Protein AF-D6RK23-F1 (afdb_monomer)

Foldseek 3Di:
DDDPPPPPDDQVNQCVVQAWDFDADPVPRDTFIFGLHAGPVLLVDLLQLQNPVDDDPVNVVVVVVLVVCCVVVPPPSVDTGGNVVSNVVRSDDPVSSVVVVVVVVVVVVVVVVVVVVVVVVVVVVVVVVVPPDPDDDDDDDDPPDDD

pLDDT: mean 81.96, std 17.42, range [34.72, 97.12]

Secondary structure (DSSP, 8-state):
-------PPPHHHHHHHTTEEEEE-TTT--EEEEESS--HHHHSSTT-SS--SS--HHHHHHHHHHHHHHHTT-TTTSS-EEHHHHHHHT---HHHHHHHHHHHHHHHHHHHHHHHHHHHHHHHHHHHHTTS--S------------

Structure (mmCIF, N/CA/C/O backbone):
data_AF-D6RK23-F1
#
_entry.id   AF-D6RK23-F1
#
loop_
_atom_site.group_PDB
_atom_site.id
_atom_site.type_symbol
_atom_site.label_atom_id
_atom_site.label_alt_id
_atom_site.label_comp_id
_atom_site.label_asym_id
_atom_site.label_entity_id
_atom_site.label_seq_id
_atom_site.pdbx_PDB_ins_code
_atom_site.Cartn_x
_atom_site.Cartn_y
_atom_site.Cartn_z
_atom_site.occupancy
_atom_site.B_iso_or_equiv
_atom_site.auth_seq_id
_atom_site.auth_comp_id
_atom_site.auth_asym_id
_atom_site.auth_atom_id
_atom_site.pdbx_PDB_model_num
ATOM 1 N N . MET A 1 1 ? 15.034 -35.098 -1.386 1.00 42.81 1 MET A N 1
ATOM 2 C CA . MET A 1 1 ? 14.648 -34.027 -2.324 1.00 42.81 1 MET A CA 1
ATOM 3 C C . MET A 1 1 ? 13.691 -33.133 -1.567 1.00 42.81 1 MET A C 1
ATOM 5 O O . MET A 1 1 ? 12.654 -33.631 -1.160 1.00 42.81 1 MET A O 1
ATOM 9 N N . GLY A 1 2 ? 14.085 -31.899 -1.256 1.00 59.22 2 GLY A N 1
ATOM 10 C CA . GLY A 1 2 ? 13.149 -30.909 -0.728 1.00 59.22 2 GLY A CA 1
ATOM 11 C C . GLY A 1 2 ? 12.394 -30.335 -1.914 1.00 59.22 2 GLY A C 1
ATOM 12 O O . GLY A 1 2 ? 13.007 -29.713 -2.776 1.00 59.22 2 GLY A O 1
ATOM 13 N N . GLU A 1 3 ? 11.109 -30.641 -2.009 1.00 62.00 3 GLU A N 1
ATOM 14 C CA . GLU A 1 3 ? 10.209 -29.974 -2.938 1.00 62.00 3 GLU A CA 1
ATOM 15 C C . GLU A 1 3 ? 10.126 -28.514 -2.475 1.00 62.00 3 GLU A C 1
ATOM 17 O O . GLU A 1 3 ? 9.739 -28.246 -1.337 1.00 62.00 3 GLU A O 1
ATOM 22 N N . TYR A 1 4 ? 10.605 -27.572 -3.290 1.00 61.69 4 TYR A N 1
ATOM 23 C CA . TYR A 1 4 ? 10.405 -26.153 -3.015 1.00 61.69 4 TYR A CA 1
ATOM 24 C C . TYR A 1 4 ? 8.928 -25.860 -3.269 1.00 61.69 4 TYR A C 1
ATOM 26 O O . TYR A 1 4 ? 8.534 -25.554 -4.392 1.00 61.69 4 TYR A O 1
ATOM 34 N N . VAL A 1 5 ? 8.109 -26.039 -2.236 1.00 66.56 5 VAL A N 1
ATOM 35 C CA . VAL A 1 5 ? 6.723 -25.585 -2.232 1.00 66.56 5 VAL A CA 1
ATOM 36 C C . VAL A 1 5 ? 6.787 -24.063 -2.156 1.00 66.56 5 VAL A C 1
ATOM 38 O O . VAL A 1 5 ? 7.198 -23.492 -1.147 1.00 66.56 5 VAL A O 1
ATOM 41 N N . ASP A 1 6 ? 6.504 -23.402 -3.274 1.00 62.78 6 ASP A N 1
ATOM 42 C CA . ASP A 1 6 ? 6.273 -21.962 -3.294 1.00 62.78 6 ASP A CA 1
ATOM 43 C C . ASP A 1 6 ? 4.950 -21.707 -2.563 1.00 62.78 6 ASP A C 1
ATOM 45 O O . ASP A 1 6 ? 3.871 -21.795 -3.152 1.00 62.78 6 ASP A O 1
ATOM 49 N N . ASP A 1 7 ? 5.037 -21.452 -1.256 1.00 69.81 7 ASP A N 1
ATOM 50 C CA . ASP A 1 7 ? 3.915 -21.037 -0.413 1.00 69.81 7 ASP A CA 1
ATOM 51 C C . ASP A 1 7 ? 3.548 -19.575 -0.725 1.00 69.81 7 ASP A C 1
ATOM 53 O O . ASP A 1 7 ? 3.642 -18.668 0.108 1.00 69.81 7 ASP A O 1
ATOM 57 N N . SER A 1 8 ? 3.167 -19.318 -1.974 1.00 79.75 8 SER A N 1
ATOM 58 C CA . SER A 1 8 ? 2.632 -18.034 -2.396 1.00 79.75 8 SER A CA 1
ATOM 59 C C . SER A 1 8 ? 1.352 -17.744 -1.610 1.00 79.75 8 SER A C 1
ATOM 61 O O . SER A 1 8 ? 0.361 -18.465 -1.724 1.00 79.75 8 SER A O 1
ATOM 63 N N . LEU A 1 9 ? 1.363 -16.667 -0.821 1.00 85.69 9 LEU A N 1
ATOM 64 C CA . LEU A 1 9 ? 0.199 -16.248 -0.042 1.00 85.69 9 LEU A CA 1
ATOM 65 C C . LEU A 1 9 ? -0.984 -15.942 -0.963 1.00 85.69 9 LEU A C 1
ATOM 67 O O . LEU A 1 9 ? -0.879 -15.170 -1.921 1.00 85.69 9 LEU A O 1
ATOM 71 N N . THR A 1 10 ? -2.145 -16.494 -0.629 1.00 90.31 10 THR A N 1
ATOM 72 C CA . THR A 1 10 ? -3.393 -16.158 -1.308 1.00 90.31 10 THR A CA 1
ATOM 73 C C . THR A 1 10 ? -3.758 -14.693 -1.057 1.00 90.31 10 THR A C 1
ATOM 75 O O . THR A 1 10 ? -3.408 -14.095 -0.036 1.00 90.31 10 THR A O 1
ATOM 78 N N . ALA A 1 11 ? -4.549 -14.100 -1.956 1.00 89.44 11 ALA A N 1
ATOM 79 C CA . ALA A 1 11 ? -5.024 -12.721 -1.796 1.00 89.44 11 ALA A CA 1
ATOM 80 C C . ALA A 1 11 ? -5.746 -12.492 -0.454 1.00 89.44 11 ALA A C 1
ATOM 82 O O . ALA A 1 11 ? -5.644 -11.419 0.135 1.00 89.44 11 ALA A O 1
ATOM 83 N N . ARG A 1 12 ? -6.442 -13.517 0.051 1.00 90.00 12 ARG A N 1
ATOM 84 C CA . ARG A 1 12 ? -7.139 -13.462 1.338 1.00 90.00 12 ARG A CA 1
ATOM 85 C C . ARG A 1 12 ? -6.170 -13.440 2.519 1.00 90.00 12 ARG A C 1
ATOM 87 O O . ARG A 1 12 ? -6.414 -12.712 3.476 1.00 90.00 12 ARG A O 1
ATOM 94 N N . GLU A 1 13 ? -5.095 -14.219 2.463 1.00 92.38 13 GLU A N 1
ATOM 95 C CA . GLU A 1 13 ? -4.055 -14.213 3.499 1.00 92.38 13 GLU A CA 1
ATOM 96 C C . GLU A 1 13 ? -3.296 -12.886 3.506 1.00 92.38 13 GLU A C 1
ATOM 98 O O . GLU A 1 13 ? -3.061 -12.323 4.573 1.00 92.38 13 GLU A O 1
ATOM 103 N N . LEU A 1 14 ? -3.005 -12.326 2.328 1.00 92.94 14 LEU A N 1
ATOM 104 C CA . LEU A 1 14 ? -2.431 -10.984 2.204 1.00 92.94 14 LEU A CA 1
ATOM 105 C C . LEU A 1 14 ? -3.350 -9.913 2.808 1.00 92.94 14 LEU A C 1
ATOM 107 O O . LEU A 1 14 ? -2.893 -9.077 3.587 1.00 92.94 14 LEU A O 1
ATOM 111 N N . ASP A 1 15 ? -4.648 -9.953 2.495 1.00 93.25 15 ASP A N 1
ATOM 112 C CA . ASP A 1 15 ? -5.633 -9.035 3.071 1.00 93.25 15 ASP A CA 1
ATOM 113 C C . ASP A 1 15 ? -5.699 -9.172 4.607 1.00 93.25 15 ASP A C 1
ATOM 115 O O . ASP A 1 15 ? -5.765 -8.162 5.316 1.00 93.25 15 ASP A O 1
ATOM 119 N N . LEU A 1 16 ? -5.613 -10.399 5.134 1.00 93.31 16 LEU A N 1
ATOM 120 C CA . LEU A 1 16 ? -5.595 -10.671 6.573 1.00 93.31 16 LEU A CA 1
ATOM 121 C C . LEU A 1 16 ? -4.342 -10.101 7.255 1.00 93.31 16 LEU A C 1
ATOM 123 O O . LEU A 1 16 ? -4.466 -9.435 8.282 1.00 93.31 16 LEU A O 1
ATOM 127 N N . ILE A 1 17 ? -3.157 -10.275 6.660 1.00 94.00 17 ILE A N 1
ATOM 128 C CA . ILE A 1 17 ? -1.898 -9.684 7.151 1.00 94.00 17 ILE A CA 1
ATOM 129 C C . ILE A 1 17 ? -1.981 -8.151 7.173 1.00 94.00 17 ILE A C 1
ATOM 131 O O . ILE A 1 17 ? -1.489 -7.506 8.099 1.00 94.00 17 ILE A O 1
ATOM 135 N N . CYS A 1 18 ? -2.646 -7.543 6.187 1.00 94.62 18 CYS A N 1
ATOM 136 C CA . CYS A 1 18 ? -2.868 -6.097 6.153 1.00 94.62 18 CYS A CA 1
ATOM 137 C C . CYS A 1 18 ? -3.936 -5.600 7.150 1.00 94.62 18 CYS A C 1
ATOM 139 O O . CYS A 1 18 ? -4.197 -4.391 7.214 1.00 94.62 18 CYS A O 1
ATOM 141 N N . GLY A 1 19 ? -4.557 -6.501 7.918 1.00 95.44 19 GLY A N 1
ATOM 142 C CA . GLY A 1 19 ? -5.617 -6.181 8.868 1.00 95.44 19 GLY A CA 1
ATOM 143 C C . GLY A 1 19 ? -6.871 -5.673 8.166 1.00 95.44 19 GLY A C 1
ATOM 144 O O . GLY A 1 19 ? -7.396 -4.624 8.544 1.00 95.44 19 GLY A O 1
ATOM 145 N N . ALA A 1 20 ? -7.292 -6.345 7.090 1.00 95.69 20 ALA A N 1
ATOM 146 C CA . ALA A 1 20 ? -8.518 -6.021 6.374 1.00 95.69 20 ALA A CA 1
ATOM 147 C C . ALA A 1 20 ? -9.764 -6.581 7.077 1.00 95.69 20 ALA A C 1
ATOM 149 O O . ALA A 1 20 ? -9.810 -7.742 7.477 1.00 95.69 20 ALA A O 1
ATOM 150 N N . TYR A 1 21 ? -10.805 -5.757 7.154 1.00 94.31 21 TYR A N 1
ATOM 151 C CA . TYR A 1 21 ? -12.112 -6.083 7.708 1.00 94.31 21 TYR A CA 1
ATOM 152 C C . TYR A 1 21 ? -13.212 -5.686 6.727 1.00 94.31 21 TYR A C 1
ATOM 154 O O . TYR A 1 21 ? -13.124 -4.661 6.042 1.00 94.31 21 TYR A O 1
ATOM 162 N N . LEU A 1 22 ? -14.281 -6.479 6.699 1.00 92.81 22 LEU A N 1
ATOM 163 C CA . LEU A 1 22 ? -15.539 -6.089 6.078 1.00 92.81 22 LEU A CA 1
ATOM 164 C C . LEU A 1 22 ? -16.366 -5.329 7.118 1.00 92.81 22 LEU A C 1
ATOM 166 O O . LEU A 1 22 ? -16.892 -5.924 8.054 1.00 92.81 22 LEU A O 1
ATOM 170 N N . CYS A 1 23 ? -16.456 -4.012 6.974 1.00 91.69 23 CYS A N 1
ATOM 171 C CA . CYS A 1 23 ? -17.279 -3.175 7.836 1.00 91.69 23 CYS A CA 1
ATOM 172 C C . CYS A 1 23 ? -18.694 -3.092 7.266 1.00 91.69 23 CYS A C 1
ATOM 174 O O . CYS A 1 23 ? -18.854 -2.857 6.068 1.00 91.69 23 CYS A O 1
ATOM 176 N N . ILE A 1 24 ? -19.699 -3.245 8.123 1.00 92.94 24 ILE A N 1
ATOM 177 C CA . ILE A 1 24 ? -21.114 -3.145 7.766 1.00 92.94 24 ILE A CA 1
ATOM 178 C C . ILE A 1 24 ? -21.682 -1.933 8.498 1.00 92.94 24 ILE A C 1
ATOM 180 O O . ILE A 1 24 ? -21.549 -1.833 9.714 1.00 92.94 24 ILE A O 1
ATOM 184 N N . ASP A 1 25 ? -22.275 -0.999 7.762 1.00 90.44 25 ASP A N 1
ATOM 185 C CA . ASP A 1 25 ? -23.065 0.075 8.357 1.00 90.44 25 ASP A CA 1
ATOM 186 C C . ASP A 1 25 ? -24.439 -0.488 8.731 1.00 90.44 25 ASP A C 1
ATOM 188 O O . ASP A 1 25 ? -25.250 -0.799 7.860 1.00 90.44 25 ASP A O 1
ATOM 192 N N . GLU A 1 26 ? -24.703 -0.620 10.029 1.00 90.25 26 GLU A N 1
ATOM 193 C CA . GLU A 1 26 ? -25.955 -1.176 10.554 1.00 90.25 26 GLU A CA 1
ATOM 194 C C . GLU A 1 26 ? -27.192 -0.367 10.144 1.00 90.25 26 GLU A C 1
ATOM 196 O O . GLU A 1 26 ? -28.288 -0.917 10.050 1.00 90.25 26 GLU A O 1
ATOM 201 N N . ARG A 1 27 ? -27.038 0.933 9.861 1.00 90.44 27 ARG A N 1
ATOM 202 C CA . ARG A 1 27 ? -28.160 1.809 9.508 1.00 90.44 27 ARG A CA 1
ATOM 203 C C . ARG A 1 27 ? -28.513 1.736 8.027 1.00 90.44 27 ARG A C 1
ATOM 205 O O . ARG A 1 27 ? -29.683 1.854 7.673 1.00 90.44 27 ARG A O 1
ATOM 212 N N . THR A 1 28 ? -27.513 1.613 7.157 1.00 91.00 28 THR A N 1
ATOM 213 C CA . THR A 1 28 ? -27.710 1.639 5.695 1.00 91.00 28 THR A CA 1
ATOM 214 C C . THR A 1 28 ? -27.591 0.262 5.044 1.00 91.00 28 THR A C 1
ATOM 216 O O . THR A 1 28 ? -27.952 0.109 3.878 1.00 91.00 28 THR A O 1
ATOM 219 N N . GLY A 1 29 ? -27.064 -0.733 5.764 1.00 90.69 29 GLY A N 1
ATOM 220 C CA . GLY A 1 29 ? -26.708 -2.050 5.236 1.00 90.69 29 GLY A CA 1
ATOM 221 C C . GLY A 1 29 ? -25.503 -2.032 4.289 1.00 90.69 29 GLY A C 1
ATOM 222 O O . GLY A 1 29 ? -25.160 -3.064 3.713 1.00 90.69 29 GLY A O 1
ATOM 223 N N . GLN A 1 30 ? -24.856 -0.878 4.088 1.00 90.69 30 GLN A N 1
ATOM 224 C CA . GLN A 1 30 ? -23.730 -0.764 3.169 1.00 90.69 30 GLN A CA 1
ATOM 225 C C . GLN A 1 30 ? -22.488 -1.437 3.746 1.00 90.69 30 GLN A C 1
ATOM 227 O O . GLN A 1 30 ? -22.102 -1.220 4.894 1.00 90.69 30 GLN A O 1
ATOM 232 N N . THR A 1 31 ? -21.822 -2.228 2.912 1.00 91.62 31 THR A N 1
ATOM 233 C CA . THR A 1 31 ? -20.577 -2.907 3.265 1.00 91.62 31 THR A CA 1
ATOM 234 C C . THR A 1 31 ? -19.384 -2.180 2.658 1.00 91.62 31 THR A C 1
ATOM 236 O O . THR A 1 31 ? -19.389 -1.870 1.465 1.00 91.62 31 THR A O 1
ATOM 239 N N . ALA A 1 32 ? -18.322 -1.978 3.432 1.00 90.69 32 ALA A N 1
ATOM 240 C CA . ALA A 1 32 ? -17.063 -1.425 2.949 1.00 90.69 32 ALA A CA 1
ATOM 241 C C . ALA A 1 32 ? -15.878 -2.231 3.484 1.00 90.69 32 ALA A C 1
ATOM 243 O O . ALA A 1 32 ? -15.759 -2.455 4.686 1.00 90.69 32 ALA A O 1
ATOM 244 N N . MET A 1 33 ? -14.962 -2.622 2.596 1.00 92.38 33 MET A N 1
ATOM 245 C CA . MET A 1 33 ? -13.704 -3.238 3.010 1.00 92.38 33 MET A CA 1
ATOM 246 C C . MET A 1 33 ? -12.710 -2.158 3.444 1.00 92.38 33 MET A C 1
ATOM 248 O O . MET A 1 33 ? -12.349 -1.282 2.647 1.00 92.38 33 MET A O 1
ATOM 252 N N . LYS A 1 34 ? -12.271 -2.227 4.700 1.00 95.44 34 LYS A N 1
ATOM 253 C CA . LYS A 1 34 ? -11.311 -1.299 5.309 1.00 95.44 34 LYS A CA 1
ATOM 254 C C . LYS A 1 34 ? -10.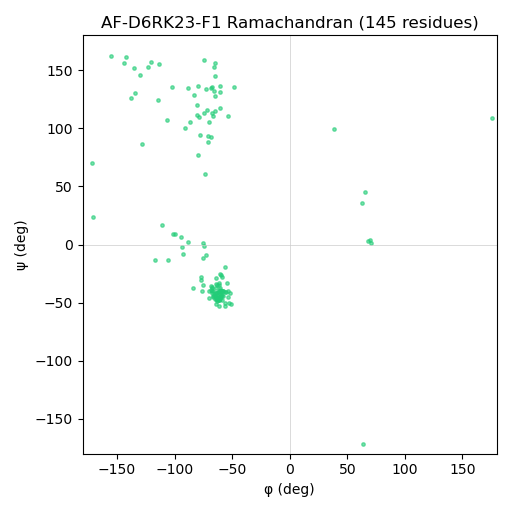104 -2.063 5.837 1.00 95.44 34 LYS A C 1
ATOM 256 O O . LYS A 1 34 ? -10.241 -3.223 6.194 1.00 95.44 34 LYS A O 1
ATOM 261 N N . SER A 1 35 ? -8.937 -1.431 5.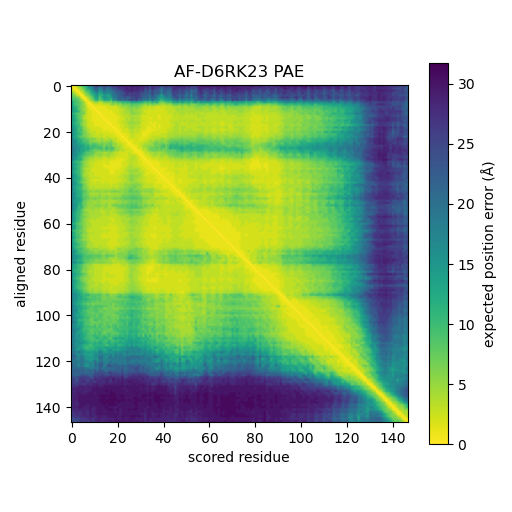904 1.00 96.50 35 SER A N 1
ATOM 262 C CA . SER A 1 35 ? -7.731 -2.066 6.452 1.00 96.50 35 SER A CA 1
ATOM 263 C C . SER A 1 35 ? -6.848 -1.092 7.229 1.00 96.50 35 SER A C 1
ATOM 265 O O . SER A 1 35 ? -6.900 0.120 7.000 1.00 96.50 35 SER A O 1
ATOM 267 N N . TRP A 1 36 ? -6.036 -1.617 8.151 1.00 95.50 36 TRP A N 1
ATOM 268 C CA . TRP A 1 36 ? -5.067 -0.828 8.930 1.00 95.50 36 TRP A CA 1
ATOM 269 C C . TRP A 1 36 ? -3.838 -0.432 8.122 1.00 95.50 36 TRP A C 1
ATOM 271 O O . TRP A 1 36 ? -3.333 0.689 8.267 1.00 95.50 36 TRP A O 1
ATOM 281 N N . TRP A 1 37 ? -3.426 -1.324 7.220 1.00 95.31 37 TRP A N 1
ATOM 282 C CA . TRP A 1 37 ? -2.307 -1.141 6.307 1.00 95.31 37 TRP A CA 1
ATOM 283 C C . TRP A 1 37 ? -2.757 -1.239 4.846 1.00 95.31 37 TRP A C 1
ATOM 285 O O . TRP A 1 37 ? -3.805 -1.830 4.555 1.00 95.31 37 TRP A O 1
ATOM 295 N N . PRO A 1 38 ? -2.003 -0.652 3.900 1.00 93.44 38 PRO A N 1
ATOM 296 C CA . PRO A 1 38 ? -2.370 -0.729 2.498 1.00 93.44 38 PRO A CA 1
ATOM 297 C C . PRO A 1 38 ? -2.279 -2.164 1.971 1.00 93.44 38 PRO A C 1
ATOM 299 O O . PRO A 1 38 ? -1.266 -2.828 2.165 1.00 93.44 38 PRO A O 1
ATOM 302 N N . LEU A 1 39 ? -3.327 -2.605 1.273 1.00 93.12 39 LEU A N 1
ATOM 303 C CA . LEU A 1 39 ? -3.418 -3.950 0.693 1.00 93.12 39 LEU A CA 1
ATOM 304 C C . LEU A 1 39 ? -2.372 -4.164 -0.412 1.00 93.12 39 LEU A C 1
ATOM 306 O O . LEU A 1 39 ? -2.036 -3.215 -1.122 1.00 93.12 39 LEU A O 1
ATOM 310 N N . ALA A 1 40 ? -1.941 -5.409 -0.637 1.00 91.38 40 ALA A N 1
ATOM 311 C CA . ALA A 1 40 ? -0.972 -5.766 -1.686 1.00 91.38 40 ALA A CA 1
ATOM 312 C C . ALA A 1 40 ? -1.365 -5.208 -3.070 1.00 91.38 40 ALA A C 1
ATOM 314 O O . ALA A 1 40 ? -0.634 -4.416 -3.667 1.00 91.38 40 ALA A O 1
ATOM 315 N N . ARG A 1 41 ? -2.611 -5.463 -3.488 1.00 90.25 41 ARG A N 1
ATOM 316 C CA . ARG A 1 41 ? -3.212 -4.935 -4.730 1.00 90.25 41 ARG A CA 1
ATOM 317 C C . ARG A 1 41 ? -3.200 -3.410 -4.856 1.00 90.25 41 ARG A C 1
ATOM 319 O O . ARG A 1 41 ? -3.402 -2.862 -5.933 1.00 90.25 41 ARG A O 1
ATOM 326 N N . ALA A 1 42 ? -3.036 -2.686 -3.752 1.00 91.31 42 ALA A N 1
ATOM 327 C CA . ALA A 1 42 ? -2.969 -1.236 -3.768 1.00 91.31 42 ALA A CA 1
ATOM 328 C C . ALA A 1 42 ? -1.593 -0.732 -4.250 1.00 91.31 42 ALA A C 1
ATOM 330 O O . ALA A 1 42 ? -1.528 0.342 -4.854 1.00 91.31 42 ALA A O 1
ATOM 331 N N . TYR A 1 43 ? -0.529 -1.520 -4.046 1.00 89.19 43 TYR A N 1
ATOM 332 C CA . TYR A 1 43 ? 0.820 -1.261 -4.561 1.00 89.19 43 TYR A CA 1
ATOM 333 C C . TYR A 1 43 ? 0.974 -1.600 -6.042 1.00 89.19 43 TYR A C 1
ATOM 335 O O . TYR A 1 43 ? 1.752 -0.952 -6.735 1.00 89.19 43 TYR A O 1
ATOM 343 N N . GLU A 1 44 ? 0.224 -2.584 -6.531 1.00 88.12 44 GLU A N 1
ATOM 344 C CA . GLU A 1 44 ? 0.269 -3.065 -7.923 1.00 88.12 44 GLU A CA 1
ATOM 345 C C . GLU A 1 44 ? -0.373 -2.094 -8.923 1.00 88.12 44 GLU A C 1
ATOM 347 O O . GLU A 1 44 ? -0.272 -2.252 -10.138 1.00 88.12 44 GLU A O 1
ATOM 352 N N . ARG A 1 45 ? -1.049 -1.059 -8.424 1.00 88.94 45 ARG A N 1
ATOM 353 C CA . ARG A 1 45 ? -1.711 -0.067 -9.265 1.00 88.94 45 ARG A CA 1
ATOM 354 C C . ARG A 1 45 ? -0.688 0.756 -10.038 1.00 88.94 45 ARG A C 1
ATOM 356 O O . ARG A 1 45 ? 0.243 1.303 -9.455 1.00 88.94 45 ARG A O 1
ATOM 363 N N . ALA A 1 46 ? -0.955 0.970 -11.324 1.00 83.06 46 ALA A N 1
ATOM 364 C CA . ALA A 1 46 ? -0.102 1.774 -12.200 1.00 83.06 46 ALA A CA 1
ATOM 365 C C . ALA A 1 46 ? 0.097 3.227 -11.717 1.00 83.06 46 ALA A C 1
ATOM 367 O O . ALA A 1 46 ? 1.116 3.851 -12.006 1.00 83.06 46 ALA A O 1
ATOM 368 N N . ASP A 1 47 ? -0.866 3.788 -10.980 1.00 85.50 47 ASP A N 1
ATOM 369 C CA . ASP A 1 47 ? -0.782 5.138 -10.420 1.00 85.50 47 ASP A CA 1
ATOM 370 C C . ASP A 1 47 ? -0.252 5.186 -8.973 1.00 85.50 47 ASP A C 1
ATOM 372 O O . ASP A 1 47 ? -0.231 6.265 -8.372 1.00 85.50 47 ASP A O 1
ATOM 376 N N . CYS A 1 48 ? 0.203 4.054 -8.420 1.00 88.56 48 CYS A N 1
ATOM 377 C CA . CYS A 1 48 ? 0.916 4.006 -7.147 1.00 88.56 48 CYS A CA 1
ATOM 378 C C . CYS A 1 48 ? 2.325 4.589 -7.319 1.00 88.56 48 CYS A C 1
ATOM 380 O O . CYS A 1 48 ? 3.149 4.067 -8.065 1.00 88.56 48 CYS A O 1
ATOM 382 N N . GLY A 1 49 ? 2.606 5.699 -6.636 1.00 86.69 49 GLY A N 1
ATOM 383 C CA . GLY A 1 49 ? 3.918 6.351 -6.682 1.00 86.69 49 GLY A CA 1
ATOM 384 C C . GLY A 1 49 ? 4.872 5.903 -5.578 1.00 86.69 49 GLY A C 1
ATOM 385 O O . GLY A 1 49 ? 6.038 6.288 -5.608 1.00 86.69 49 GLY A O 1
ATOM 386 N N . ASP A 1 50 ? 4.378 5.128 -4.610 1.00 86.25 50 ASP A N 1
ATOM 387 C CA . ASP A 1 50 ? 5.142 4.685 -3.441 1.00 86.25 50 ASP A CA 1
ATOM 388 C C . ASP A 1 50 ? 5.432 3.169 -3.451 1.00 86.25 50 ASP A C 1
ATOM 390 O O . ASP A 1 50 ? 5.794 2.605 -2.414 1.00 86.25 50 ASP A O 1
ATOM 394 N N . ASN A 1 51 ? 5.285 2.505 -4.605 1.00 87.88 51 ASN A N 1
ATOM 395 C CA . ASN A 1 51 ? 5.758 1.138 -4.817 1.00 87.88 51 ASN A CA 1
ATOM 396 C C . ASN A 1 51 ? 7.195 1.153 -5.366 1.00 87.88 51 ASN A C 1
ATOM 398 O O . ASN A 1 51 ? 7.424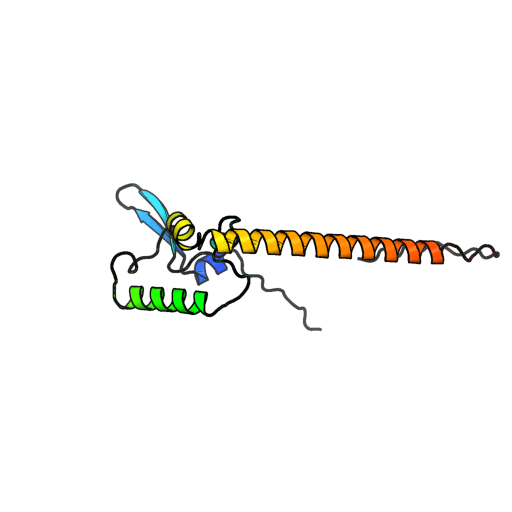 1.367 -6.553 1.00 87.88 51 ASN A O 1
ATOM 402 N N . TYR A 1 52 ? 8.164 0.920 -4.482 1.00 84.31 52 TYR A N 1
ATOM 403 C CA . TYR A 1 52 ? 9.593 0.893 -4.815 1.00 84.31 52 TYR A CA 1
ATOM 404 C C . TYR A 1 52 ? 10.123 -0.513 -5.130 1.00 84.31 52 TYR A C 1
ATOM 406 O O . TYR A 1 52 ? 11.318 -0.664 -5.382 1.00 84.31 52 TYR A O 1
ATOM 414 N N . GLY A 1 53 ? 9.279 -1.547 -5.037 1.00 85.81 53 GLY A N 1
ATOM 415 C CA . GLY A 1 53 ? 9.687 -2.952 -5.152 1.00 85.81 53 GLY A CA 1
ATOM 416 C C . GLY A 1 53 ? 10.562 -3.469 -4.002 1.00 85.81 53 GLY A C 1
ATOM 417 O O . GLY A 1 53 ? 11.016 -4.605 -4.040 1.00 85.81 53 GLY A O 1
ATOM 418 N N . ARG A 1 54 ? 10.828 -2.647 -2.980 1.00 88.00 54 ARG A N 1
ATOM 419 C CA . ARG A 1 54 ? 11.583 -3.024 -1.780 1.00 88.00 54 ARG A CA 1
ATOM 420 C C . ARG A 1 54 ? 11.210 -2.148 -0.594 1.00 88.00 54 ARG A C 1
ATOM 422 O O . ARG A 1 54 ? 10.707 -1.034 -0.766 1.00 88.00 54 ARG A O 1
ATOM 429 N N . TRP A 1 55 ? 11.540 -2.622 0.602 1.00 89.81 55 TRP A N 1
ATOM 430 C CA . TRP A 1 55 ? 11.518 -1.792 1.798 1.00 89.81 55 TRP A CA 1
ATOM 431 C C . TRP A 1 55 ? 12.618 -0.724 1.728 1.00 89.81 55 TRP A C 1
ATOM 433 O O . TRP A 1 55 ? 13.751 -1.006 1.332 1.00 89.81 55 TRP A O 1
ATOM 443 N N . CYS A 1 56 ? 12.289 0.523 2.061 1.00 90.19 56 CYS A N 1
ATOM 444 C CA . CYS A 1 56 ? 13.239 1.634 2.054 1.00 90.19 56 CYS A CA 1
ATOM 445 C C . CYS A 1 56 ? 12.978 2.575 3.233 1.00 90.19 56 CYS A C 1
ATOM 447 O O . CYS A 1 56 ? 11.877 2.590 3.777 1.00 90.19 56 CYS A O 1
ATOM 449 N N . SER A 1 57 ? 13.965 3.399 3.598 1.00 93.56 57 SER A N 1
ATOM 450 C CA . SER A 1 57 ? 13.857 4.316 4.748 1.00 93.56 57 SER A CA 1
ATOM 451 C C . SER A 1 57 ? 12.613 5.213 4.679 1.00 93.56 57 SER A C 1
ATOM 453 O O . SER A 1 57 ? 11.896 5.337 5.663 1.00 93.56 57 SER A O 1
ATOM 455 N N . ARG A 1 58 ? 12.249 5.729 3.498 1.00 89.06 58 ARG A N 1
ATOM 456 C CA . ARG A 1 58 ? 11.020 6.526 3.341 1.00 89.06 58 ARG A CA 1
ATOM 457 C C . ARG A 1 58 ? 9.742 5.742 3.683 1.00 89.06 58 ARG A C 1
ATOM 459 O O . ARG A 1 58 ? 8.769 6.333 4.151 1.00 89.06 58 ARG A O 1
ATOM 466 N N . ARG A 1 59 ? 9.718 4.433 3.409 1.00 89.00 59 ARG A N 1
ATOM 467 C CA . ARG A 1 59 ? 8.591 3.539 3.723 1.00 89.00 59 ARG A CA 1
ATOM 468 C C . ARG A 1 59 ? 8.552 3.197 5.209 1.00 89.00 59 ARG A C 1
ATOM 470 O O . ARG A 1 59 ? 7.463 3.231 5.773 1.00 89.00 59 ARG A O 1
ATOM 477 N N . GLU A 1 60 ? 9.713 2.960 5.817 1.00 94.62 60 GLU A N 1
ATOM 478 C CA . GLU A 1 60 ? 9.865 2.805 7.270 1.00 94.62 60 GLU A CA 1
ATOM 479 C C . GLU A 1 60 ? 9.320 4.034 8.005 1.00 94.62 60 GLU A C 1
ATOM 481 O O . GLU A 1 60 ? 8.401 3.919 8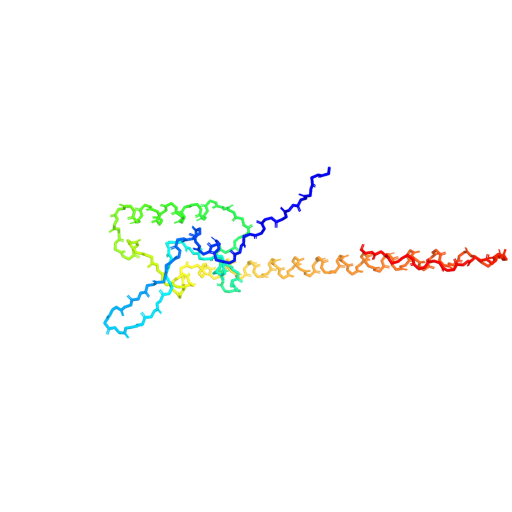.810 1.00 94.62 60 GLU A O 1
ATOM 486 N N . ASP A 1 61 ? 9.775 5.234 7.635 1.00 94.88 61 ASP A N 1
ATOM 487 C CA . ASP A 1 61 ? 9.337 6.485 8.265 1.00 94.88 61 ASP A CA 1
ATOM 488 C C . ASP A 1 61 ? 7.823 6.693 8.156 1.00 94.88 61 ASP A C 1
ATOM 490 O O . ASP A 1 61 ? 7.172 7.187 9.078 1.00 94.88 61 ASP A O 1
ATOM 494 N N . TRP A 1 62 ? 7.244 6.353 7.001 1.00 91.38 62 TRP A N 1
ATOM 495 C CA . TRP A 1 62 ? 5.803 6.435 6.796 1.00 91.38 62 TRP A CA 1
ATOM 496 C C . TRP A 1 62 ? 5.047 5.428 7.671 1.00 91.38 62 TRP A C 1
ATOM 498 O O . TRP A 1 62 ? 4.055 5.803 8.299 1.00 91.38 62 TRP A O 1
ATOM 508 N N . TYR A 1 63 ? 5.528 4.184 7.732 1.00 93.25 63 TYR A N 1
ATOM 509 C CA . TYR A 1 63 ? 4.939 3.113 8.533 1.00 93.25 63 TYR A CA 1
ATOM 510 C C . TYR A 1 63 ? 4.958 3.468 10.022 1.00 93.25 63 TYR A C 1
ATOM 512 O O . TYR A 1 63 ? 3.902 3.506 10.653 1.00 93.25 63 TYR A O 1
ATOM 520 N N . LEU A 1 64 ? 6.128 3.837 10.551 1.00 96.44 64 LEU A N 1
ATOM 521 C CA . LEU A 1 64 ? 6.308 4.218 11.952 1.00 96.44 64 LEU A CA 1
ATOM 522 C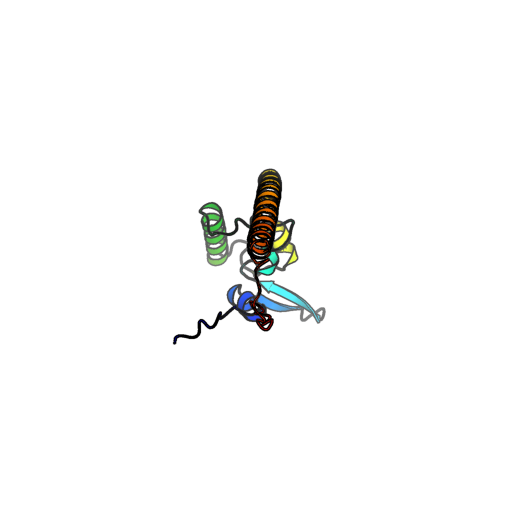 C . LEU A 1 64 ? 5.475 5.443 12.329 1.00 96.44 64 LEU A C 1
ATOM 524 O O . LEU A 1 64 ? 4.881 5.483 13.405 1.00 96.44 64 LEU A O 1
ATOM 528 N N . ARG A 1 65 ? 5.378 6.441 11.439 1.00 95.12 65 ARG A N 1
ATOM 529 C CA . ARG A 1 65 ? 4.526 7.615 11.672 1.00 95.12 65 ARG A CA 1
ATOM 530 C C . ARG A 1 65 ? 3.058 7.222 11.789 1.00 95.12 65 ARG A C 1
ATOM 532 O O . ARG A 1 65 ? 2.375 7.703 12.687 1.00 95.12 65 ARG A O 1
ATOM 539 N N . ARG A 1 66 ? 2.567 6.358 10.898 1.00 94.31 66 ARG A N 1
ATOM 540 C CA . ARG A 1 66 ? 1.182 5.882 10.966 1.00 94.31 66 ARG A CA 1
ATOM 541 C C . ARG A 1 66 ? 0.941 5.042 12.219 1.00 94.31 66 ARG A C 1
ATOM 543 O O . ARG A 1 66 ? -0.069 5.268 12.873 1.00 94.31 66 ARG A O 1
ATOM 550 N N . LEU A 1 67 ? 1.857 4.136 12.563 1.00 96.00 67 LEU A N 1
ATOM 551 C CA . LEU A 1 67 ? 1.772 3.323 13.778 1.00 96.00 67 LEU A CA 1
ATOM 552 C C . LEU A 1 67 ? 1.656 4.211 15.021 1.00 96.00 67 LEU A C 1
ATOM 554 O O . LEU A 1 67 ? 0.695 4.093 15.772 1.00 96.00 67 LEU A O 1
ATOM 558 N N . ARG A 1 68 ? 2.551 5.196 15.152 1.00 97.12 68 ARG A N 1
ATOM 559 C CA . ARG A 1 68 ? 2.506 6.184 16.234 1.00 97.12 68 ARG A CA 1
ATOM 560 C C . ARG A 1 68 ? 1.185 6.957 16.262 1.00 97.12 68 ARG A C 1
ATOM 562 O O . ARG A 1 68 ? 0.678 7.265 17.336 1.00 97.12 68 ARG A O 1
ATOM 569 N N . ASN A 1 69 ? 0.641 7.325 15.104 1.00 95.62 69 ASN A N 1
ATOM 570 C CA . ASN A 1 69 ? -0.633 8.039 15.042 1.00 95.62 69 ASN A CA 1
ATOM 571 C C . ASN A 1 69 ? -1.807 7.164 15.503 1.00 95.62 69 ASN A C 1
ATOM 573 O O . ASN A 1 69 ? -2.702 7.679 16.165 1.00 95.62 69 ASN A O 1
ATOM 577 N N . ILE A 1 70 ? -1.790 5.868 15.178 1.00 95.00 70 ILE A N 1
ATOM 578 C CA . ILE A 1 70 ? -2.777 4.893 15.661 1.00 95.00 70 ILE A CA 1
ATOM 579 C C . ILE A 1 70 ? -2.672 4.768 17.186 1.00 95.00 70 ILE A C 1
ATOM 581 O O . ILE A 1 70 ? -3.667 4.935 17.882 1.00 95.00 70 ILE A O 1
ATOM 585 N N . GLU A 1 71 ? -1.465 4.538 17.709 1.00 95.69 71 GLU A N 1
ATOM 586 C CA . GLU A 1 71 ? -1.219 4.343 19.147 1.00 95.69 71 GLU A CA 1
ATOM 587 C C . GLU A 1 71 ? -1.596 5.567 19.992 1.00 95.69 71 GLU A C 1
ATOM 589 O O . GLU A 1 71 ? -2.091 5.421 21.105 1.00 95.69 71 GLU A O 1
ATOM 594 N N . ASN A 1 72 ? -1.400 6.776 19.457 1.00 96.12 72 ASN A N 1
ATOM 595 C CA . ASN A 1 72 ? -1.752 8.024 20.138 1.00 96.12 72 ASN A CA 1
ATOM 596 C C . ASN A 1 72 ? -3.195 8.490 19.879 1.00 96.12 72 ASN A C 1
ATOM 598 O O . ASN A 1 72 ? -3.561 9.570 20.338 1.00 96.12 72 ASN A O 1
ATOM 602 N N . GLY A 1 73 ? -3.999 7.739 19.118 1.00 93.38 73 GLY A N 1
ATOM 603 C CA . GLY A 1 73 ? -5.382 8.117 18.811 1.00 93.38 73 GLY A CA 1
ATOM 604 C C . GLY A 1 73 ? -5.501 9.425 18.022 1.00 93.38 73 GLY A C 1
ATOM 605 O O . GLY A 1 73 ? -6.411 10.216 18.261 1.00 93.38 73 GLY A O 1
ATOM 606 N N . VAL A 1 74 ? -4.565 9.693 17.106 1.00 93.94 74 VAL A N 1
ATOM 607 C CA . VAL A 1 74 ? -4.629 10.882 16.246 1.00 93.94 74 VAL A CA 1
ATOM 608 C C . VAL A 1 74 ? -5.849 10.769 15.336 1.00 93.94 74 VAL A C 1
ATOM 610 O O . VAL A 1 74 ? -6.008 9.778 14.619 1.00 93.94 74 VAL A O 1
ATOM 613 N N . GLU A 1 75 ? -6.672 11.815 15.326 1.00 86.88 75 GLU A N 1
ATOM 614 C CA . GLU A 1 75 ? -7.879 11.901 14.506 1.00 86.88 75 GLU A CA 1
ATOM 615 C C . GLU A 1 75 ? -7.593 11.520 13.041 1.00 86.88 75 GLU A C 1
ATOM 617 O O . GLU A 1 75 ? -6.595 11.947 12.448 1.00 86.88 75 GLU A O 1
ATOM 622 N N . ASN A 1 76 ? -8.472 10.714 12.439 1.00 83.69 76 ASN A N 1
ATOM 623 C CA . ASN A 1 76 ? -8.350 10.164 11.078 1.00 83.69 76 ASN A CA 1
ATOM 624 C C . ASN A 1 76 ? -7.255 9.094 10.885 1.00 83.69 76 ASN A C 1
ATOM 626 O O . ASN A 1 76 ? -7.070 8.602 9.767 1.00 83.69 76 ASN A O 1
ATOM 630 N N . SER A 1 77 ? -6.519 8.721 11.936 1.00 88.25 77 SER A N 1
ATOM 631 C CA . SER A 1 77 ? -5.548 7.613 11.919 1.00 88.25 77 SER A CA 1
ATOM 632 C C . SER A 1 77 ? -5.911 6.481 12.877 1.00 88.25 77 SER A C 1
ATOM 634 O O . SER A 1 77 ? -5.361 5.397 12.741 1.00 88.25 77 SER A O 1
ATOM 636 N N . ASP A 1 78 ? -6.847 6.710 13.791 1.00 89.69 78 ASP A N 1
ATOM 637 C CA . ASP A 1 78 ? -7.340 5.790 14.819 1.00 89.69 78 ASP A CA 1
ATOM 638 C C . ASP A 1 78 ? -8.287 4.698 14.285 1.00 89.69 78 ASP A C 1
ATOM 640 O O . ASP A 1 78 ? -8.773 3.866 15.047 1.00 89.69 78 ASP A O 1
ATOM 644 N N . GLN A 1 79 ? -8.548 4.672 12.974 1.00 92.06 79 GLN A N 1
ATOM 645 C CA . GLN A 1 79 ? -9.437 3.703 12.334 1.00 92.06 79 GLN A CA 1
ATOM 646 C C . GLN A 1 79 ? -8.842 3.122 11.042 1.00 92.06 79 GLN A C 1
ATOM 648 O O . GLN A 1 79 ? -8.078 3.796 10.333 1.00 92.06 79 GLN A O 1
ATOM 653 N N . PRO A 1 80 ? -9.222 1.882 10.670 1.00 94.31 80 PRO A N 1
ATOM 654 C CA . PRO A 1 80 ? -8.884 1.329 9.369 1.00 94.31 80 PRO A CA 1
ATOM 655 C C . PRO A 1 80 ? -9.584 2.134 8.271 1.00 94.31 80 PRO A C 1
ATOM 657 O O . PRO A 1 80 ? -10.719 2.589 8.429 1.00 94.31 80 PRO A O 1
ATOM 660 N N . IL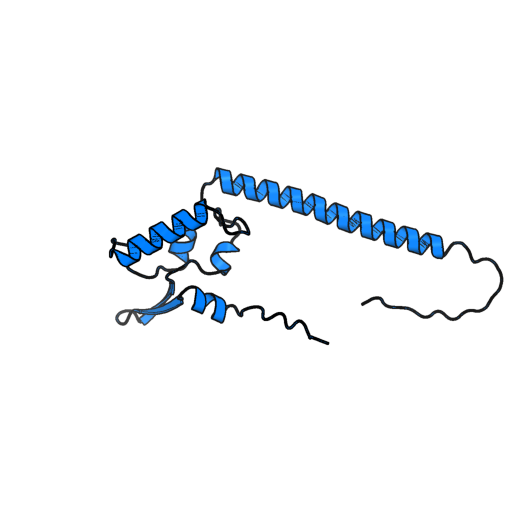E A 1 81 ? -8.921 2.291 7.127 1.00 94.69 81 ILE A N 1
ATOM 661 C CA . ILE A 1 81 ? -9.415 3.136 6.034 1.00 94.69 81 ILE A CA 1
ATOM 662 C C . ILE A 1 81 ? -9.770 2.308 4.803 1.00 94.69 81 ILE A C 1
ATOM 664 O O . ILE A 1 81 ? -9.273 1.198 4.599 1.00 94.69 81 ILE A O 1
ATOM 668 N N . ALA A 1 82 ? -10.668 2.845 3.981 1.00 94.00 82 ALA A N 1
ATOM 669 C CA . ALA A 1 82 ? -11.150 2.178 2.781 1.00 94.00 82 ALA A CA 1
ATOM 670 C C . ALA A 1 82 ? -10.103 2.193 1.662 1.00 94.00 82 ALA A C 1
ATOM 672 O O . ALA A 1 82 ? -9.243 3.075 1.580 1.00 94.00 82 ALA A O 1
ATOM 673 N N . PHE A 1 83 ? -10.243 1.265 0.714 1.00 91.25 83 PHE A N 1
ATOM 674 C CA . PHE A 1 83 ? -9.329 1.145 -0.423 1.00 91.25 83 PHE A CA 1
ATOM 675 C C . PHE A 1 83 ? -9.115 2.465 -1.182 1.00 91.25 83 PHE A C 1
ATOM 677 O O . PHE A 1 83 ? -7.982 2.801 -1.505 1.00 91.25 83 PHE A O 1
ATOM 684 N N . GLN A 1 84 ? -10.163 3.264 -1.423 1.00 91.44 84 GLN A N 1
ATOM 685 C CA . GLN A 1 84 ? -10.014 4.555 -2.117 1.00 91.44 84 GLN A CA 1
ATOM 686 C C . GLN A 1 84 ? -9.158 5.563 -1.336 1.00 91.44 84 GLN A C 1
ATOM 688 O O . GLN A 1 84 ? -8.401 6.317 -1.943 1.00 91.44 84 GLN A O 1
ATOM 693 N N . GLN A 1 85 ? -9.223 5.555 -0.003 1.00 93.25 85 GLN A N 1
ATOM 694 C CA . GLN A 1 85 ? -8.375 6.411 0.830 1.00 93.25 85 GLN A CA 1
ATOM 695 C C . GLN A 1 85 ? -6.914 5.955 0.744 1.00 93.25 85 GLN A C 1
ATOM 697 O O . GLN A 1 85 ? -6.021 6.788 0.584 1.00 93.25 85 GLN A O 1
ATOM 702 N N . TRP A 1 86 ? -6.673 4.638 0.714 1.00 93.44 86 TRP A N 1
ATOM 703 C CA . TRP A 1 86 ? -5.346 4.095 0.425 1.00 93.44 86 TRP A CA 1
ATOM 704 C C . TRP A 1 86 ? -4.812 4.534 -0.932 1.00 93.44 86 TRP A C 1
ATOM 706 O O . TRP A 1 86 ? -3.653 4.940 -1.031 1.00 93.44 86 TRP A O 1
ATOM 716 N N . LYS A 1 87 ? -5.653 4.512 -1.974 1.00 91.25 87 LYS A N 1
ATOM 717 C CA . LYS A 1 87 ? -5.253 4.959 -3.314 1.00 91.25 87 LYS A CA 1
ATOM 718 C C . LYS A 1 87 ? -4.715 6.385 -3.309 1.00 91.25 87 LYS A C 1
ATOM 720 O O . LYS A 1 87 ? -3.739 6.663 -4.002 1.00 91.25 87 LYS A O 1
ATOM 725 N N . THR A 1 88 ? -5.356 7.267 -2.549 1.00 90.94 88 THR A N 1
ATOM 726 C CA . THR A 1 88 ? -4.932 8.659 -2.397 1.00 90.94 88 THR A CA 1
ATOM 727 C C . THR A 1 88 ? -3.641 8.755 -1.590 1.00 90.94 88 THR A C 1
ATOM 729 O O . THR A 1 88 ? -2.709 9.425 -2.030 1.00 90.94 88 THR A O 1
ATOM 732 N N . ALA A 1 89 ? -3.546 8.039 -0.465 1.00 89.56 89 ALA A N 1
ATOM 733 C CA . ALA A 1 89 ? -2.379 8.065 0.417 1.00 89.56 89 ALA A CA 1
ATOM 734 C C . ALA A 1 89 ? -1.091 7.551 -0.252 1.00 89.56 89 ALA A C 1
ATOM 736 O O . ALA A 1 89 ? -0.018 8.080 0.016 1.00 89.56 89 ALA A O 1
ATOM 737 N N . MET A 1 90 ? -1.193 6.556 -1.140 1.00 90.44 90 MET A N 1
ATOM 738 C CA . MET A 1 90 ? -0.044 5.939 -1.830 1.00 90.44 90 MET A CA 1
ATOM 739 C C . MET A 1 90 ? 0.184 6.448 -3.249 1.00 90.44 90 MET A C 1
ATOM 741 O O . MET A 1 90 ? 0.987 5.904 -4.015 1.00 90.44 90 MET A O 1
ATOM 745 N N . ARG A 1 91 ? -0.537 7.497 -3.646 1.00 89.31 91 ARG A N 1
ATOM 746 C CA . ARG A 1 91 ? -0.340 8.103 -4.962 1.00 89.31 91 ARG A CA 1
ATOM 747 C C . ARG A 1 91 ? 1.095 8.608 -5.125 1.00 89.31 91 ARG A C 1
ATOM 749 O O . ARG A 1 91 ? 1.594 8.664 -6.251 1.00 89.31 91 ARG A O 1
ATOM 756 N N . GLY A 1 92 ? 1.754 8.939 -4.015 1.00 84.81 92 GLY A N 1
ATOM 757 C CA . GLY A 1 92 ? 3.130 9.398 -3.974 1.00 84.81 92 GLY A CA 1
ATOM 758 C C . GLY A 1 92 ? 3.338 10.731 -4.693 1.00 84.81 92 GLY A C 1
ATOM 759 O O . GLY A 1 92 ? 2.408 11.410 -5.142 1.00 84.81 92 GLY A O 1
ATOM 760 N N . VAL A 1 93 ? 4.606 11.105 -4.826 1.00 85.75 93 VAL A N 1
ATOM 761 C CA . VAL A 1 93 ? 5.018 12.368 -5.447 1.00 85.75 93 VAL A CA 1
ATOM 762 C C . VAL A 1 93 ? 5.047 12.205 -6.969 1.00 85.75 93 VAL A C 1
ATOM 764 O O . VAL A 1 93 ? 5.656 11.275 -7.496 1.00 85.75 93 VAL A O 1
ATOM 767 N N . GLY A 1 94 ? 4.392 13.116 -7.696 1.00 87.06 94 GLY A N 1
ATOM 768 C CA . GLY A 1 94 ? 4.239 13.040 -9.157 1.00 87.06 94 GLY A CA 1
ATOM 769 C C . GLY A 1 94 ? 5.555 12.860 -9.931 1.00 87.06 94 GLY A C 1
ATOM 770 O O . GLY A 1 94 ? 5.632 11.943 -10.749 1.00 87.06 94 GLY A O 1
ATOM 771 N N . PRO A 1 95 ? 6.592 13.678 -9.670 1.00 87.81 95 PRO A N 1
ATOM 772 C CA . PRO A 1 95 ? 7.926 13.485 -10.241 1.00 87.81 95 PRO A CA 1
ATOM 773 C C . PRO A 1 95 ? 8.520 12.089 -10.017 1.00 87.81 95 PRO A C 1
ATOM 775 O O . PRO A 1 95 ? 8.998 11.476 -10.967 1.00 87.81 95 PRO A O 1
ATOM 778 N N . ILE A 1 96 ? 8.428 11.552 -8.795 1.00 83.44 96 ILE A N 1
ATOM 779 C CA . ILE A 1 96 ? 8.948 10.218 -8.453 1.00 83.44 96 ILE A CA 1
ATOM 780 C C . ILE A 1 96 ? 8.205 9.138 -9.242 1.00 83.44 96 ILE A C 1
ATOM 782 O O . ILE A 1 96 ? 8.829 8.254 -9.820 1.00 83.44 96 ILE A O 1
ATOM 786 N N . ARG A 1 97 ? 6.879 9.256 -9.36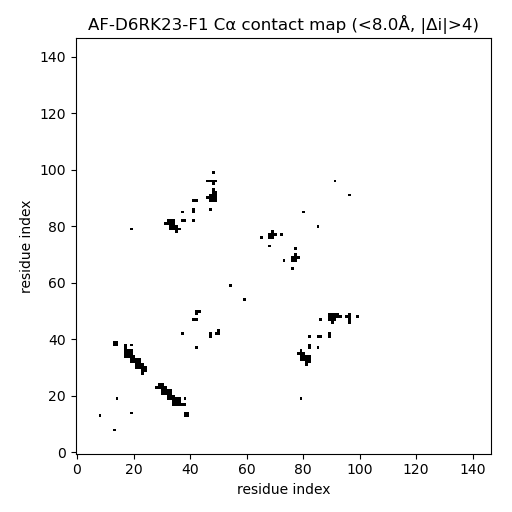6 1.00 85.06 97 ARG A N 1
ATOM 787 C CA . ARG A 1 97 ? 6.077 8.333 -10.178 1.00 85.06 97 ARG A CA 1
ATOM 788 C C . ARG A 1 97 ? 6.485 8.356 -11.653 1.00 85.06 97 ARG A C 1
ATOM 790 O O . ARG A 1 97 ? 6.666 7.301 -12.249 1.00 85.06 97 ARG A O 1
ATOM 797 N N . LYS A 1 98 ? 6.677 9.544 -12.241 1.00 87.00 98 LYS A N 1
ATOM 798 C CA . LYS A 1 98 ? 7.160 9.674 -13.631 1.00 87.00 98 LYS A CA 1
ATOM 799 C C . LYS A 1 98 ? 8.544 9.047 -13.808 1.00 87.00 98 LYS A C 1
ATOM 801 O O . LYS A 1 98 ? 8.782 8.369 -14.803 1.00 87.00 98 LYS A O 1
ATOM 806 N N . PHE A 1 99 ? 9.431 9.247 -12.836 1.00 86.50 99 PHE A N 1
ATOM 807 C CA . PHE A 1 99 ? 10.756 8.639 -12.832 1.00 86.50 99 PHE A CA 1
ATOM 808 C C . PHE A 1 99 ? 10.684 7.105 -12.786 1.00 86.50 99 PHE A C 1
ATOM 810 O O . PHE A 1 99 ? 11.296 6.453 -13.627 1.00 86.50 99 PHE A O 1
ATOM 817 N N . HIS A 1 100 ? 9.879 6.525 -11.888 1.00 82.94 100 HIS A N 1
ATOM 818 C CA . HIS A 1 100 ? 9.677 5.072 -11.826 1.00 82.94 100 HIS A CA 1
ATOM 819 C C . HIS A 1 100 ? 9.149 4.494 -13.134 1.00 82.94 100 HIS A C 1
ATOM 821 O O . HIS A 1 100 ? 9.679 3.492 -13.602 1.00 82.94 100 HIS A O 1
ATOM 827 N N . LEU A 1 101 ? 8.158 5.145 -13.750 1.00 84.81 101 LEU A N 1
ATOM 828 C CA . LEU A 1 101 ? 7.618 4.713 -15.040 1.00 84.81 101 LEU A CA 1
ATOM 829 C C . LEU A 1 101 ? 8.693 4.717 -16.136 1.00 84.81 101 LEU A C 1
ATOM 831 O O . LEU A 1 101 ? 8.792 3.757 -16.896 1.00 84.81 101 LEU A O 1
ATOM 835 N N . SER A 1 102 ? 9.532 5.757 -16.185 1.00 89.88 102 SER A N 1
ATOM 836 C CA . SER A 1 102 ? 10.639 5.855 -17.145 1.00 89.88 102 SER A CA 1
ATOM 837 C C . SER A 1 102 ? 11.683 4.748 -16.949 1.00 89.88 102 SER A C 1
ATOM 839 O O . SER A 1 102 ? 12.065 4.070 -17.907 1.00 89.88 102 SER A O 1
ATOM 841 N N . ILE A 1 103 ? 12.100 4.511 -15.700 1.00 88.25 103 ILE A N 1
ATOM 842 C CA . ILE A 1 103 ? 13.060 3.452 -15.359 1.00 88.25 103 ILE A CA 1
ATOM 843 C C . ILE A 1 103 ? 12.484 2.074 -15.679 1.00 88.25 103 ILE A C 1
ATOM 845 O O . ILE A 1 103 ? 13.168 1.264 -16.301 1.00 88.25 103 ILE A O 1
ATOM 849 N N . HIS A 1 104 ? 11.229 1.817 -15.309 1.00 86.25 104 HIS A N 1
ATOM 850 C CA . HIS A 1 104 ? 10.561 0.546 -15.575 1.00 86.25 104 HIS A CA 1
ATOM 851 C C . HIS A 1 104 ? 10.443 0.285 -17.081 1.00 86.25 104 HIS A C 1
ATOM 853 O O . HIS A 1 104 ? 10.818 -0.784 -17.551 1.00 86.25 104 HIS A O 1
ATOM 859 N N . SER A 1 105 ? 10.015 1.285 -17.858 1.00 90.19 105 SER A N 1
ATOM 860 C CA . SER A 1 105 ? 9.928 1.177 -19.319 1.00 90.19 105 SER A CA 1
ATOM 861 C C . SER A 1 105 ? 11.288 0.901 -19.960 1.00 90.19 105 SER A C 1
ATOM 863 O O . SER A 1 105 ? 11.389 0.037 -20.828 1.00 90.19 105 SER A O 1
ATOM 865 N N . SER A 1 106 ? 12.334 1.612 -19.530 1.00 92.19 106 SER A N 1
ATOM 866 C CA . SER A 1 106 ? 13.689 1.440 -20.068 1.00 92.19 106 SER A CA 1
ATOM 867 C C . SER A 1 106 ? 14.266 0.066 -19.715 1.00 92.19 106 SER A C 1
ATOM 869 O O . SER A 1 106 ? 14.891 -0.584 -20.550 1.00 92.19 106 SER A O 1
ATOM 871 N N . SER A 1 107 ? 14.016 -0.398 -18.488 1.00 90.19 107 SER A N 1
ATOM 872 C CA . SER A 1 107 ? 14.462 -1.710 -18.005 1.00 90.19 107 SER A CA 1
ATOM 873 C C . SER A 1 107 ? 13.760 -2.844 -18.747 1.00 90.19 107 SER A C 1
ATOM 875 O O . SER A 1 107 ? 14.424 -3.776 -19.195 1.00 90.19 107 SER A O 1
ATOM 877 N N . ASN A 1 108 ? 12.443 -2.742 -18.945 1.00 91.06 108 ASN A N 1
ATOM 878 C CA . ASN A 1 108 ? 11.680 -3.728 -19.708 1.00 91.06 108 ASN A CA 1
ATOM 879 C C . ASN A 1 108 ? 12.164 -3.814 -21.154 1.00 91.06 108 ASN A C 1
ATOM 881 O O . ASN A 1 108 ? 12.461 -4.911 -21.617 1.00 91.06 108 ASN A O 1
ATOM 885 N N . ALA A 1 109 ? 12.344 -2.675 -21.830 1.00 93.75 109 ALA A N 1
ATOM 886 C CA . ALA A 1 109 ? 12.860 -2.656 -23.198 1.00 93.75 109 ALA A CA 1
ATOM 887 C C . ALA A 1 109 ? 14.245 -3.325 -23.305 1.00 93.75 109 ALA A C 1
ATOM 889 O O . ALA A 1 109 ? 14.509 -4.084 -24.239 1.00 93.75 109 ALA A O 1
ATOM 890 N N . PHE A 1 110 ? 15.122 -3.092 -22.322 1.00 94.88 110 PHE A N 1
ATOM 891 C CA . PHE A 1 110 ? 16.430 -3.743 -22.258 1.00 94.88 110 PHE A CA 1
ATOM 892 C C . PHE A 1 110 ? 16.321 -5.265 -22.067 1.00 94.88 110 PHE A C 1
ATOM 894 O O . PHE A 1 110 ? 16.986 -6.027 -22.775 1.00 94.88 110 PHE A O 1
ATOM 901 N N . ILE A 1 111 ? 15.480 -5.719 -21.131 1.00 93.31 111 ILE A N 1
ATOM 902 C CA . ILE A 1 111 ? 15.284 -7.145 -20.832 1.00 93.31 111 ILE A CA 1
ATOM 903 C C . ILE A 1 111 ? 14.671 -7.870 -22.033 1.00 93.31 111 ILE A C 1
ATOM 905 O O . ILE A 1 111 ? 15.183 -8.912 -22.441 1.00 93.31 111 ILE A O 1
ATOM 909 N N . GLU A 1 112 ? 13.624 -7.311 -22.636 1.00 93.81 112 GLU A N 1
ATOM 910 C CA . GLU A 1 112 ? 12.966 -7.875 -23.818 1.00 93.81 112 GLU A CA 1
ATOM 911 C C . GLU A 1 112 ? 13.941 -8.000 -24.990 1.00 93.81 112 GLU A C 1
ATOM 913 O O . GLU A 1 112 ? 14.048 -9.069 -25.598 1.00 93.81 112 GLU A O 1
ATOM 918 N N . GLY A 1 113 ? 14.736 -6.956 -25.247 1.00 92.81 113 GLY A N 1
ATOM 919 C CA . GLY A 1 113 ? 15.793 -7.003 -26.255 1.00 92.81 113 GLY A CA 1
ATOM 920 C C . GLY A 1 113 ? 16.832 -8.090 -25.962 1.00 92.81 113 GLY A C 1
ATOM 921 O O . GLY A 1 113 ? 17.266 -8.808 -26.866 1.00 92.81 113 GLY A O 1
ATOM 922 N N . ARG A 1 114 ? 17.213 -8.285 -24.693 1.00 91.81 114 ARG A N 1
ATOM 923 C CA . ARG A 1 114 ? 18.153 -9.347 -24.305 1.00 91.81 114 ARG A CA 1
ATOM 924 C C . ARG A 1 114 ? 17.561 -10.743 -24.501 1.00 91.81 114 ARG A C 1
ATOM 926 O O . ARG A 1 114 ? 18.268 -11.617 -25.001 1.00 91.81 114 ARG A O 1
ATOM 933 N N . ILE A 1 115 ? 16.294 -10.951 -24.146 1.00 90.94 115 ILE A N 1
ATOM 934 C CA . ILE A 1 115 ? 15.589 -12.227 -24.337 1.00 90.94 115 ILE A CA 1
ATOM 935 C C . ILE A 1 115 ? 15.514 -12.575 -25.827 1.00 90.94 115 ILE A C 1
ATOM 937 O O . ILE A 1 115 ? 15.835 -13.702 -26.208 1.00 90.94 115 ILE A O 1
ATOM 941 N N . GLN A 1 116 ? 15.157 -11.609 -26.677 1.00 89.19 116 GLN A N 1
ATOM 942 C CA . GLN A 1 116 ? 15.102 -11.801 -28.128 1.00 89.19 116 GLN A CA 1
ATOM 943 C C . GLN A 1 116 ? 16.475 -12.167 -28.700 1.00 89.19 116 GLN A C 1
ATOM 945 O O . GLN A 1 116 ? 16.592 -13.162 -29.413 1.00 89.19 116 GLN A O 1
ATOM 950 N N . ASN A 1 117 ? 17.529 -11.439 -28.323 1.00 89.12 117 ASN A N 1
ATOM 951 C CA . ASN A 1 117 ? 18.895 -11.735 -28.763 1.00 89.12 117 ASN A CA 1
ATOM 952 C C . ASN A 1 117 ? 19.353 -13.140 -28.343 1.00 89.12 117 ASN A C 1
ATOM 954 O O . ASN A 1 117 ? 19.897 -13.880 -29.158 1.00 89.12 117 ASN A O 1
ATOM 958 N N . LEU A 1 118 ? 19.079 -13.549 -27.100 1.00 88.19 118 LEU A N 1
ATOM 959 C CA . LEU A 1 118 ? 19.398 -14.899 -26.624 1.00 88.19 118 LEU A CA 1
ATOM 960 C C . LEU A 1 118 ? 18.609 -15.981 -27.376 1.00 88.19 118 LEU A C 1
ATOM 962 O O . LEU A 1 118 ? 19.152 -17.051 -27.653 1.00 88.19 118 LEU A O 1
ATOM 966 N N . SER A 1 119 ? 17.347 -15.715 -27.721 1.00 84.88 119 SER A N 1
ATOM 967 C CA . SER A 1 119 ? 16.538 -16.612 -28.554 1.00 84.88 119 SER A CA 1
ATOM 968 C C . SER A 1 119 ? 17.147 -16.767 -29.953 1.00 84.88 119 SER A C 1
ATOM 970 O O . SER A 1 119 ? 17.362 -17.887 -30.416 1.00 84.88 119 SER A O 1
ATOM 972 N N . LEU A 1 120 ? 17.534 -15.656 -30.588 1.00 81.12 120 LEU A N 1
ATOM 973 C CA . LEU A 1 120 ? 18.186 -15.653 -31.901 1.00 81.12 120 LEU A CA 1
ATOM 974 C C . LEU A 1 120 ? 19.541 -16.373 -31.885 1.00 81.12 120 LEU A C 1
ATOM 976 O O . LEU A 1 120 ? 19.831 -17.152 -32.791 1.00 81.12 120 LEU A O 1
ATOM 980 N N . GLU A 1 121 ? 20.358 -16.185 -30.846 1.00 84.56 121 GLU A N 1
ATOM 981 C CA . GLU A 1 121 ? 21.620 -16.917 -30.684 1.00 84.56 121 GLU A CA 1
ATOM 982 C C . GLU A 1 121 ? 21.400 -18.427 -30.525 1.00 84.56 121 GLU A C 1
ATOM 984 O O . GLU A 1 121 ? 22.138 -19.221 -31.116 1.00 84.56 121 GLU A O 1
ATOM 989 N N . LYS A 1 122 ? 20.386 -18.842 -29.749 1.00 80.69 122 LYS A N 1
ATOM 990 C CA . LYS A 1 122 ? 20.016 -20.259 -29.600 1.00 80.69 122 LYS A CA 1
ATOM 991 C C . LYS A 1 122 ? 19.573 -20.859 -30.937 1.00 80.69 122 LYS A C 1
ATOM 993 O O . LYS A 1 122 ? 20.054 -21.933 -31.298 1.00 80.69 122 LYS A O 1
ATOM 998 N N . LEU A 1 123 ? 18.725 -20.154 -31.690 1.00 72.19 123 LEU A N 1
ATOM 999 C CA . LEU A 1 123 ? 18.263 -20.579 -33.018 1.00 72.19 123 LEU A CA 1
ATOM 1000 C C . LEU A 1 123 ? 19.409 -20.643 -34.040 1.00 72.19 123 LEU A C 1
ATOM 1002 O O . LEU A 1 123 ? 19.504 -21.602 -34.807 1.00 72.19 123 LEU A O 1
ATOM 1006 N N . SER A 1 124 ? 20.318 -19.665 -34.025 1.00 73.81 124 SER A N 1
ATOM 1007 C CA . SER A 1 124 ? 21.502 -19.636 -34.892 1.00 73.81 124 SER A CA 1
ATOM 1008 C C . SER A 1 124 ? 22.436 -20.813 -34.607 1.00 73.81 124 SER A C 1
ATOM 1010 O O . SER A 1 124 ? 22.789 -21.557 -35.521 1.00 73.81 124 SER A O 1
ATOM 1012 N N . LYS A 1 125 ? 22.762 -21.066 -33.331 1.00 68.69 125 LYS A N 1
ATOM 1013 C CA . LYS A 1 125 ? 23.564 -22.231 -32.930 1.00 68.69 125 LYS A CA 1
ATOM 1014 C C . LYS A 1 125 ? 22.887 -23.531 -33.355 1.00 68.69 125 LYS A C 1
ATOM 1016 O O . LYS A 1 125 ? 23.541 -24.347 -33.994 1.00 68.69 125 LYS A O 1
ATOM 1021 N N . ALA A 1 126 ? 21.588 -23.699 -33.096 1.00 61.56 126 ALA A N 1
ATOM 1022 C CA . ALA A 1 126 ? 20.842 -24.876 -33.545 1.00 61.56 126 ALA A CA 1
ATOM 1023 C C . ALA A 1 126 ? 20.930 -25.068 -35.073 1.00 61.56 126 ALA A C 1
ATOM 1025 O O . ALA A 1 126 ? 21.171 -26.177 -35.536 1.00 61.56 126 ALA A O 1
ATOM 1026 N N . THR A 1 127 ? 20.839 -23.991 -35.857 1.00 55.97 127 THR A N 1
ATOM 1027 C CA . THR A 1 127 ? 20.953 -24.027 -37.328 1.00 55.97 127 THR A CA 1
ATOM 1028 C C . THR A 1 127 ? 22.367 -24.386 -37.807 1.00 55.97 127 THR A C 1
ATOM 1030 O O . THR A 1 127 ? 22.522 -25.105 -38.793 1.00 55.97 127 THR A O 1
ATOM 1033 N N . VAL A 1 128 ? 23.413 -23.939 -37.104 1.00 54.03 128 VAL A N 1
ATOM 1034 C CA . VAL A 1 128 ? 24.811 -24.308 -37.400 1.00 54.03 128 VAL A CA 1
ATOM 1035 C C . VAL A 1 128 ? 25.069 -25.791 -37.110 1.00 54.03 128 VAL A C 1
ATOM 1037 O O . VAL A 1 128 ? 25.751 -26.446 -37.898 1.00 54.03 128 VAL A O 1
ATOM 1040 N N . TRP A 1 129 ? 24.457 -26.354 -36.062 1.00 48.31 129 TRP A N 1
ATOM 1041 C CA . TRP A 1 129 ? 24.497 -27.798 -35.787 1.00 48.31 129 TRP A CA 1
ATOM 1042 C C . TRP A 1 129 ? 23.820 -28.639 -36.884 1.00 48.31 129 TRP A C 1
ATOM 1044 O O . TRP A 1 129 ? 24.262 -29.752 -37.151 1.00 48.31 129 TRP A O 1
ATOM 1054 N N . TRP A 1 130 ? 22.822 -28.100 -37.594 1.00 45.19 130 TRP A N 1
ATOM 1055 C CA . TRP A 1 130 ? 22.201 -28.772 -38.745 1.00 45.19 130 TRP A CA 1
ATOM 1056 C C . TRP A 1 130 ? 23.053 -28.753 -40.028 1.00 45.19 130 TRP A C 1
ATOM 1058 O O . TRP A 1 130 ? 22.732 -29.470 -40.976 1.00 45.19 130 TRP A O 1
ATOM 1068 N N . ARG A 1 131 ? 24.137 -27.963 -40.101 1.00 49.25 131 ARG A N 1
ATOM 1069 C CA . ARG A 1 131 ? 24.873 -27.721 -41.360 1.00 49.25 131 ARG A CA 1
ATOM 1070 C C . ARG A 1 131 ? 26.179 -28.506 -41.538 1.00 49.25 131 ARG A C 1
ATOM 1072 O O . ARG A 1 131 ? 26.878 -28.281 -42.521 1.00 49.25 131 ARG A O 1
ATOM 1079 N N . PHE A 1 132 ? 26.481 -29.472 -40.672 1.00 46.72 132 PHE A N 1
ATOM 1080 C CA . PHE A 1 132 ? 27.592 -30.415 -40.861 1.00 46.72 132 PHE A CA 1
ATOM 1081 C C . PHE A 1 132 ? 27.106 -31.860 -40.707 1.00 46.72 132 PHE A C 1
ATOM 1083 O O . PHE A 1 132 ? 27.158 -32.449 -39.634 1.00 46.72 132 PHE A O 1
ATOM 1090 N N . GLY A 1 133 ? 26.612 -32.426 -41.810 1.00 44.78 133 GLY A N 1
ATOM 1091 C CA . GLY A 1 133 ? 26.138 -33.809 -41.857 1.00 44.78 133 GLY A CA 1
ATOM 1092 C C . GLY A 1 133 ? 25.807 -34.339 -43.255 1.00 44.78 133 GLY A C 1
ATOM 1093 O O . GLY A 1 133 ? 25.033 -35.281 -43.373 1.00 44.78 133 GLY A O 1
ATOM 1094 N N . SER A 1 134 ? 26.372 -33.775 -44.331 1.00 45.72 134 SER A N 1
ATOM 1095 C CA . SER A 1 134 ? 26.322 -34.413 -45.660 1.00 45.72 134 SER A CA 1
ATOM 1096 C C . SER A 1 134 ? 27.381 -35.509 -45.739 1.00 45.72 134 SER A C 1
ATOM 1098 O O . SER A 1 134 ? 28.450 -35.326 -46.313 1.00 45.72 134 SER A O 1
ATOM 1100 N N . GLY A 1 135 ? 27.097 -36.651 -45.117 1.00 46.56 135 GLY A N 1
ATOM 1101 C CA . GLY A 1 135 ? 28.013 -37.785 -45.091 1.00 46.56 135 GLY A CA 1
ATOM 1102 C C . GLY A 1 135 ? 27.386 -39.040 -44.502 1.00 46.56 135 GLY A C 1
ATOM 1103 O O . GLY A 1 135 ? 27.754 -39.436 -43.410 1.00 46.56 135 GLY A O 1
ATOM 1104 N N . ARG A 1 136 ? 26.445 -39.641 -45.245 1.00 46.88 136 ARG A N 1
ATOM 1105 C CA . ARG A 1 136 ? 25.979 -41.041 -45.153 1.00 46.88 136 ARG A CA 1
ATOM 1106 C C . ARG A 1 136 ? 25.850 -41.633 -43.737 1.00 46.88 136 ARG A C 1
ATOM 1108 O O . ARG A 1 136 ? 26.794 -42.205 -43.209 1.00 46.88 136 ARG A O 1
ATOM 1115 N N . GLY A 1 137 ? 24.631 -41.654 -43.205 1.00 42.81 137 GLY A N 1
ATOM 1116 C CA . GLY A 1 137 ? 24.309 -42.496 -42.054 1.00 42.81 137 GLY A CA 1
ATOM 1117 C C . GLY A 1 137 ? 22.892 -42.269 -41.556 1.00 42.81 137 GLY A C 1
ATOM 1118 O O . GLY A 1 137 ? 22.586 -41.224 -41.000 1.00 42.81 137 GLY A O 1
ATOM 1119 N N . LEU A 1 138 ? 22.032 -43.254 -41.790 1.00 48.34 138 LEU A N 1
ATOM 1120 C CA . LEU A 1 138 ? 20.651 -43.332 -41.324 1.00 48.34 138 LEU A CA 1
ATOM 1121 C C . LEU A 1 138 ? 20.597 -43.149 -39.791 1.00 48.34 138 LEU A C 1
ATOM 1123 O O . LEU A 1 138 ? 21.029 -44.045 -39.072 1.00 48.34 138 LEU A O 1
ATOM 1127 N N . LEU A 1 139 ? 20.066 -42.037 -39.271 1.00 38.31 139 LEU A N 1
ATOM 1128 C CA . LEU A 1 139 ? 19.833 -41.869 -37.830 1.00 38.31 139 LEU A CA 1
ATOM 1129 C C . LEU A 1 139 ? 18.475 -41.215 -37.564 1.00 38.31 139 LEU A C 1
ATOM 1131 O O . LEU A 1 139 ? 18.127 -40.182 -38.132 1.00 38.31 139 LEU A O 1
ATOM 1135 N N . ARG A 1 140 ? 17.693 -41.897 -36.720 1.00 43.22 140 ARG A N 1
ATOM 1136 C CA . ARG A 1 140 ? 16.331 -41.541 -36.321 1.00 43.22 140 ARG A CA 1
ATOM 1137 C C . ARG A 1 140 ? 16.297 -40.181 -35.632 1.00 43.22 140 ARG A C 1
ATOM 1139 O O . ARG A 1 140 ? 17.083 -39.906 -34.731 1.00 43.22 140 ARG A O 1
ATOM 1146 N N . MET A 1 141 ? 15.304 -39.393 -36.020 1.00 34.72 141 MET A N 1
ATOM 1147 C CA . MET A 1 141 ? 14.895 -38.162 -35.362 1.00 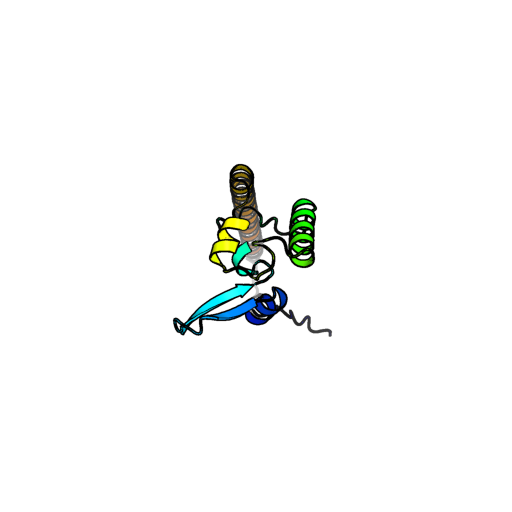34.72 141 MET A CA 1
ATOM 1148 C C . MET A 1 141 ? 14.298 -38.516 -33.991 1.00 34.72 141 MET A C 1
ATOM 1150 O O . MET A 1 141 ? 13.260 -39.173 -33.923 1.00 34.72 141 MET A O 1
ATOM 1154 N N . VAL A 1 142 ? 14.962 -38.125 -32.902 1.00 44.03 142 VAL A N 1
ATOM 1155 C CA . VAL A 1 142 ? 14.340 -38.055 -31.574 1.00 44.03 142 VAL A CA 1
ATOM 1156 C C . VAL A 1 142 ? 14.147 -36.575 -31.279 1.00 44.03 142 VAL A C 1
ATOM 1158 O O . VAL A 1 142 ? 15.108 -35.834 -31.089 1.00 44.03 142 VAL A O 1
ATOM 1161 N N . GLU A 1 143 ? 12.895 -36.135 -31.341 1.00 36.41 143 GLU A N 1
ATOM 1162 C CA . GLU A 1 143 ? 12.470 -34.781 -31.004 1.00 36.41 143 GLU A CA 1
ATOM 1163 C C . GLU A 1 143 ? 12.571 -34.611 -29.482 1.00 36.41 143 GLU A C 1
ATOM 1165 O O . GLU A 1 143 ? 11.659 -34.967 -28.738 1.00 36.41 143 GLU A O 1
ATOM 1170 N N . THR A 1 144 ? 13.703 -34.107 -28.989 1.00 42.81 144 THR A N 1
ATOM 1171 C CA . THR A 1 144 ? 13.818 -33.724 -27.578 1.00 42.81 144 THR A CA 1
ATOM 1172 C C . THR A 1 144 ? 13.127 -32.377 -27.393 1.00 42.81 144 THR A C 1
ATOM 1174 O O . THR A 1 144 ? 13.710 -31.318 -27.628 1.00 42.81 144 THR A O 1
ATOM 1177 N N . ARG A 1 145 ? 11.854 -32.415 -26.992 1.00 40.91 145 ARG A N 1
ATOM 1178 C CA . ARG A 1 145 ? 11.158 -31.244 -26.454 1.00 40.91 145 ARG A CA 1
ATOM 1179 C C . ARG A 1 145 ? 11.805 -30.888 -25.120 1.00 40.91 145 ARG A C 1
ATOM 1181 O O . ARG A 1 145 ? 11.694 -31.644 -24.159 1.00 40.91 145 ARG A O 1
ATOM 1188 N N . TYR A 1 146 ? 12.506 -29.762 -25.076 1.00 40.28 146 TYR A N 1
ATOM 1189 C CA . TYR A 1 146 ? 12.902 -29.158 -23.810 1.00 40.28 146 TYR A CA 1
ATOM 1190 C C . TYR A 1 146 ? 11.652 -28.509 -23.198 1.00 40.28 146 TYR A C 1
ATOM 1192 O O . TYR A 1 146 ? 11.091 -27.594 -23.802 1.00 40.28 146 TYR A O 1
ATOM 1200 N N . TYR A 1 147 ? 11.197 -29.061 -22.067 1.00 38.72 147 TYR A N 1
ATOM 1201 C CA . TYR A 1 147 ? 10.270 -28.414 -21.131 1.00 38.72 147 TYR A CA 1
ATOM 1202 C C . TYR A 1 147 ? 10.984 -27.284 -20.384 1.00 38.72 147 TYR A C 1
ATOM 1204 O O . TYR A 1 147 ? 12.198 -27.444 -20.111 1.00 38.72 147 TYR A O 1
#

Sequence (147 aa):
MGEYVDDSLTARELDLICGAYLCIDERTGQTAMKSWWPLARAYERADCGDNYGRWCSRREDWYLRRLRNIENGVENSDQPIAFQQWKTAMRGVGPIRKFHLSIHSSSNAFIEGRIQNLSLEKLSKATVWWRFGSGRGLLRMVETRYY

Solvent-accessible surface area (backbone atoms only — not comparable to full-atom values): 8943 Å² total; per-residue (Å²): 133,84,79,82,75,80,81,72,77,49,74,67,55,48,34,51,74,24,48,48,44,81,44,70,40,88,88,77,70,49,73,46,61,23,18,72,42,78,43,70,76,58,49,74,37,90,71,32,28,68,58,76,92,61,91,45,70,75,54,50,56,50,51,54,51,49,51,51,30,34,78,69,55,35,87,95,42,62,58,58,44,39,62,71,57,44,53,62,72,37,29,50,52,67,70,57,32,55,50,51,52,51,52,52,53,53,50,49,55,53,51,53,52,48,53,51,51,53,50,51,50,52,52,50,52,56,53,56,6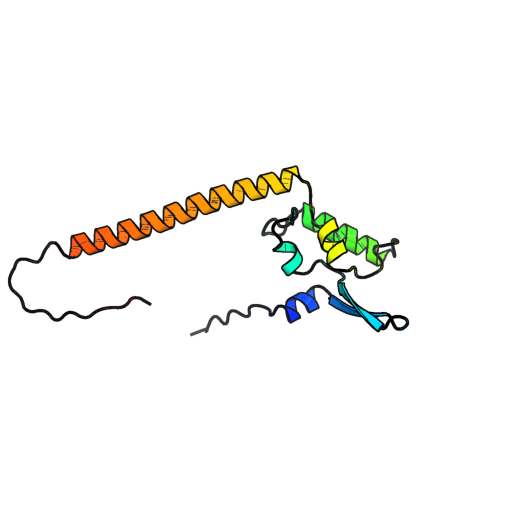6,69,71,73,71,98,69,87,76,96,73,83,89,75,86,80,78,84,129

Radius of gyration: 25.93 Å; Cα contacts (8 Å, |Δi|>4): 99; chains: 1; bounding box: 56×57×66 Å

Mean predicted aligned error: 11.93 Å

Organism: Coprinopsis cinerea (strain Okayama-7 / 130 / ATCC MYA-4618 / FGSC 9003) (NCBI:txid240176)